Protein AF-A0A7C6DP34-F1 (afdb_monomer_lite)

Secondary structu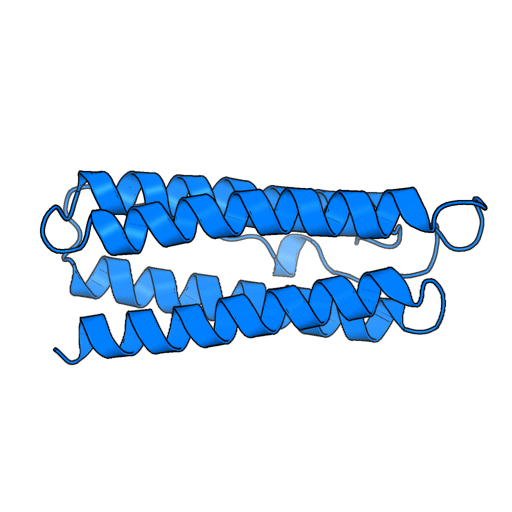re (DSSP, 8-state):
-B-SHHHHHHHHHHHHHHHHHHHHHHHHH-GGGHHHHHHHHHHHHHHHHHHHHHHHHH---TTTTSSS--B-TGGG-------TT--HHHHHHHHHHHHHHHHHHHHHHHHHHTTT-THHHHHHHHHHHHHHHHHHHHHHHH--

pLDDT: mean 88.23, std 10.45, range [51.38, 98.0]

Radius of gyration: 15.76 Å; chains: 1; bounding box: 42×21×42 Å

Structure (mmCIF, N/CA/C/O backbone):
data_AF-A0A7C6DP34-F1
#
_entry.id   AF-A0A7C6DP34-F1
#
loop_
_atom_site.group_PDB
_atom_site.id
_atom_site.type_symbol
_atom_site.label_atom_id
_atom_site.label_alt_id
_atom_site.label_comp_id
_atom_site.label_asym_id
_atom_site.label_entity_id
_atom_site.label_seq_id
_atom_site.pdbx_PDB_ins_code
_atom_site.Cartn_x
_atom_site.Cartn_y
_atom_site.Cartn_z
_atom_site.occupancy
_atom_site.B_iso_or_equiv
_atom_site.auth_seq_id
_atom_site.auth_comp_id
_atom_site.auth_asym_id
_atom_site.auth_atom_id
_atom_site.pdbx_PDB_model_num
ATOM 1 N N . MET A 1 1 ? -3.801 -0.129 -19.295 1.00 83.69 1 MET A N 1
ATOM 2 C CA . MET A 1 1 ? -2.639 -1.031 -19.142 1.00 83.69 1 MET A CA 1
ATOM 3 C C . MET A 1 1 ? -1.437 -0.188 -18.765 1.00 83.69 1 MET A C 1
ATOM 5 O O . MET A 1 1 ? -1.120 0.760 -19.473 1.00 83.69 1 MET A O 1
ATOM 9 N N . ILE A 1 2 ? -0.819 -0.506 -17.636 1.00 85.31 2 ILE A N 1
ATOM 10 C CA . ILE A 1 2 ? 0.365 0.155 -17.099 1.00 85.31 2 ILE A CA 1
ATOM 11 C C . ILE A 1 2 ? 1.587 -0.640 -17.550 1.00 85.31 2 ILE A C 1
ATOM 13 O O . ILE A 1 2 ? 1.746 -1.808 -17.186 1.00 85.31 2 ILE A O 1
ATOM 17 N N . THR A 1 3 ? 2.436 0.009 -18.343 1.00 84.94 3 THR A N 1
ATOM 18 C CA . THR A 1 3 ? 3.679 -0.578 -18.863 1.00 84.94 3 THR A CA 1
ATOM 19 C C . THR A 1 3 ? 4.932 0.103 -18.332 1.00 84.94 3 THR A C 1
ATOM 21 O O . THR A 1 3 ? 6.007 -0.501 -18.301 1.00 84.94 3 THR A O 1
ATOM 24 N N . THR A 1 4 ? 4.797 1.350 -17.874 1.00 86.81 4 THR A N 1
ATOM 25 C CA . THR A 1 4 ? 5.922 2.148 -17.403 1.00 86.81 4 THR A CA 1
ATOM 26 C C . THR A 1 4 ? 6.121 2.031 -15.896 1.00 86.81 4 THR A C 1
ATOM 28 O O . THR A 1 4 ? 5.167 1.899 -15.125 1.00 86.81 4 THR A O 1
ATOM 31 N N . ALA A 1 5 ? 7.373 2.146 -15.460 1.00 86.12 5 ALA A N 1
ATOM 32 C CA . ALA A 1 5 ? 7.727 2.188 -14.049 1.00 86.12 5 ALA A CA 1
ATOM 33 C C . ALA A 1 5 ? 7.103 3.397 -13.346 1.00 86.12 5 ALA A C 1
ATOM 35 O O . ALA A 1 5 ? 6.528 3.243 -12.275 1.00 86.12 5 ALA A O 1
ATOM 36 N N . SER A 1 6 ? 7.106 4.574 -13.978 1.00 87.06 6 SER A N 1
ATOM 37 C CA . SER A 1 6 ? 6.446 5.768 -13.436 1.00 87.06 6 SER A CA 1
ATOM 38 C C . SER A 1 6 ? 4.959 5.546 -13.147 1.00 87.06 6 SER A C 1
ATOM 40 O O . SER A 1 6 ? 4.476 5.946 -12.088 1.00 87.06 6 SER A O 1
ATOM 42 N N . ALA A 1 7 ? 4.235 4.884 -14.054 1.00 90.31 7 ALA A N 1
ATOM 43 C CA . ALA A 1 7 ? 2.816 4.604 -13.885 1.00 90.31 7 ALA A CA 1
ATOM 44 C C . ALA A 1 7 ? 2.571 3.518 -12.824 1.00 90.31 7 ALA A C 1
ATOM 46 O O . ALA A 1 7 ? 1.668 3.672 -12.005 1.00 90.31 7 ALA A O 1
ATOM 47 N N . ALA A 1 8 ? 3.406 2.475 -12.764 1.00 91.12 8 ALA A N 1
ATOM 48 C CA . ALA A 1 8 ? 3.325 1.456 -11.714 1.00 91.12 8 ALA A CA 1
ATOM 49 C C . ALA A 1 8 ? 3.575 2.046 -10.315 1.00 91.12 8 ALA A C 1
ATOM 51 O O . ALA A 1 8 ? 2.843 1.749 -9.373 1.00 91.12 8 ALA A O 1
ATOM 52 N N . ILE A 1 9 ? 4.563 2.937 -10.186 1.00 91.44 9 ILE A N 1
ATOM 53 C CA . ILE A 1 9 ? 4.848 3.672 -8.946 1.00 91.44 9 ILE A CA 1
ATOM 54 C C . ILE A 1 9 ? 3.706 4.636 -8.608 1.00 91.44 9 ILE A C 1
ATOM 56 O O . ILE A 1 9 ? 3.314 4.741 -7.447 1.00 91.44 9 ILE A O 1
ATOM 60 N N . GLY A 1 10 ? 3.129 5.301 -9.612 1.00 93.00 10 GLY A N 1
ATOM 61 C CA . GLY A 1 10 ? 1.954 6.155 -9.446 1.00 93.00 10 GLY A CA 1
ATOM 62 C C . GLY A 1 10 ? 0.746 5.396 -8.895 1.00 93.00 10 GLY A C 1
ATOM 63 O O . GLY A 1 10 ? 0.116 5.871 -7.949 1.00 93.00 10 GLY A O 1
ATOM 64 N N . LEU A 1 11 ? 0.469 4.203 -9.430 1.00 94.38 11 LEU A N 1
ATOM 65 C CA . LEU A 1 11 ? -0.581 3.317 -8.929 1.00 94.38 11 LEU A CA 1
ATOM 66 C C . LEU A 1 11 ? -0.279 2.838 -7.504 1.00 94.38 11 LEU A C 1
ATOM 68 O O . LEU A 1 11 ? -1.149 2.919 -6.643 1.00 94.38 11 LEU A O 1
ATOM 72 N N . ALA A 1 12 ? 0.958 2.417 -7.226 1.00 95.31 12 ALA A N 1
ATOM 73 C CA . ALA A 1 12 ? 1.370 2.006 -5.885 1.00 95.31 12 ALA A CA 1
ATOM 74 C C . ALA A 1 12 ? 1.147 3.122 -4.851 1.00 95.31 12 ALA A C 1
ATOM 76 O O . ALA A 1 12 ? 0.553 2.892 -3.801 1.00 95.31 12 ALA A O 1
ATOM 77 N N . ARG A 1 13 ? 1.561 4.353 -5.173 1.00 95.94 13 ARG A N 1
ATOM 78 C CA . ARG A 1 13 ? 1.323 5.525 -4.325 1.00 95.94 13 ARG A CA 1
ATOM 79 C C . ARG A 1 13 ? -0.167 5.762 -4.093 1.00 95.94 13 ARG A C 1
ATOM 81 O O . ARG A 1 13 ? -0.560 5.958 -2.949 1.00 95.94 13 ARG A O 1
ATOM 88 N N . ARG A 1 14 ? -0.985 5.721 -5.149 1.00 95.69 14 ARG A N 1
ATOM 89 C CA . ARG A 1 14 ? -2.439 5.905 -5.041 1.00 95.69 14 ARG A CA 1
ATOM 90 C C . ARG A 1 14 ? -3.059 4.879 -4.089 1.00 95.69 14 ARG A C 1
ATOM 92 O O . ARG A 1 14 ? -3.780 5.268 -3.178 1.00 95.69 14 ARG A O 1
ATOM 99 N N . LEU A 1 15 ? -2.741 3.595 -4.268 1.00 96.38 15 LEU A N 1
ATOM 100 C CA . LEU A 1 15 ? -3.246 2.517 -3.411 1.00 96.38 15 LEU A CA 1
ATOM 101 C C . LEU A 1 15 ? -2.867 2.735 -1.942 1.00 96.38 15 LEU A C 1
ATOM 103 O O . LEU A 1 15 ? -3.696 2.550 -1.054 1.00 96.38 15 LEU A O 1
ATOM 107 N N . GLU A 1 16 ? -1.636 3.166 -1.677 1.00 97.75 16 GLU A N 1
ATOM 108 C CA . GLU A 1 16 ? -1.158 3.438 -0.321 1.00 97.75 16 GLU A CA 1
ATOM 109 C C . GLU A 1 16 ? -1.808 4.680 0.303 1.00 97.75 16 GLU A C 1
ATOM 111 O O . GLU A 1 16 ? -2.174 4.660 1.477 1.00 97.75 16 GLU A O 1
ATOM 116 N N . GLU A 1 17 ? -1.983 5.759 -0.458 1.00 96.94 17 GLU A N 1
ATOM 117 C CA . GLU A 1 17 ? -2.634 6.987 0.013 1.00 96.94 17 GLU A CA 1
ATOM 118 C C . GLU A 1 17 ? -4.124 6.770 0.298 1.00 96.94 17 GLU A C 1
ATOM 120 O O . GLU A 1 17 ? -4.615 7.178 1.356 1.00 96.94 17 GLU A O 1
ATOM 125 N N . GLU A 1 18 ? -4.833 6.084 -0.600 1.00 96.19 18 GLU A N 1
ATOM 126 C CA . GLU A 1 18 ? -6.245 5.740 -0.417 1.00 96.19 18 GLU A CA 1
ATOM 127 C C . GLU A 1 18 ? -6.422 4.754 0.753 1.00 96.19 18 GLU A C 1
ATOM 129 O O . GLU A 1 18 ? -7.274 4.971 1.619 1.00 96.19 18 GLU A O 1
ATOM 134 N N . SER A 1 19 ? -5.546 3.749 0.875 1.00 96.12 19 SER A N 1
ATOM 135 C CA . SER A 1 19 ? -5.499 2.837 2.028 1.00 96.12 19 SER A CA 1
ATOM 136 C C . SER A 1 19 ? -5.225 3.582 3.342 1.00 96.12 19 SER A C 1
ATOM 138 O O . SER A 1 19 ? -5.897 3.344 4.350 1.00 96.12 19 SER A O 1
ATOM 140 N N . ALA A 1 20 ? -4.303 4.550 3.342 1.00 96.75 20 ALA A N 1
ATOM 141 C CA . ALA A 1 20 ? -4.047 5.389 4.509 1.00 96.75 20 ALA A CA 1
ATOM 142 C C . ALA A 1 20 ? -5.282 6.213 4.897 1.00 96.75 20 ALA A C 1
ATOM 144 O O . ALA A 1 20 ? -5.588 6.344 6.085 1.00 96.75 20 ALA A O 1
ATOM 145 N N . GLY A 1 21 ? -5.993 6.767 3.909 1.00 95.25 21 GLY A N 1
ATOM 146 C CA . GLY A 1 21 ? -7.251 7.487 4.105 1.00 95.25 21 GLY A CA 1
ATOM 147 C C . GLY A 1 21 ? -8.331 6.600 4.722 1.00 95.25 21 GLY A C 1
ATOM 148 O O . GLY A 1 21 ? -8.950 6.991 5.715 1.00 95.25 21 GLY A O 1
ATOM 149 N N . PHE A 1 22 ? -8.489 5.384 4.198 1.00 94.88 22 PHE A N 1
ATOM 150 C CA . PHE A 1 22 ? -9.405 4.372 4.720 1.00 94.88 22 PHE A CA 1
ATOM 151 C C . PHE A 1 22 ? -9.114 4.050 6.192 1.00 94.88 22 PHE A C 1
ATOM 153 O O . PHE A 1 22 ? -9.983 4.221 7.048 1.00 94.88 22 PHE A O 1
ATOM 160 N N . TYR A 1 23 ? -7.875 3.687 6.534 1.00 95.62 23 TYR A N 1
ATOM 161 C CA . TYR A 1 23 ? -7.516 3.365 7.920 1.00 95.62 23 TYR A CA 1
ATOM 162 C C . TYR A 1 23 ? -7.627 4.559 8.870 1.00 95.62 23 TYR A C 1
ATOM 164 O O . TYR A 1 23 ? -8.027 4.402 10.025 1.00 95.62 23 TYR A O 1
ATOM 172 N N . GLN A 1 24 ? -7.332 5.766 8.387 1.00 94.88 24 GLN A N 1
ATOM 173 C CA . GLN A 1 24 ? -7.517 6.996 9.153 1.00 94.88 24 GLN A CA 1
ATOM 174 C C . GLN A 1 24 ? -8.997 7.297 9.422 1.00 94.88 24 GLN A C 1
ATOM 176 O O . GLN A 1 24 ? -9.318 7.886 10.458 1.00 94.88 24 GLN A O 1
ATOM 181 N N . ALA A 1 25 ? -9.893 6.940 8.500 1.00 92.75 25 ALA A N 1
ATOM 182 C CA . ALA A 1 25 ? -11.330 7.039 8.711 1.00 92.75 25 ALA A CA 1
ATOM 183 C C . ALA A 1 25 ? -11.786 5.996 9.738 1.00 92.75 25 ALA A C 1
ATOM 185 O O . ALA A 1 25 ? -12.394 6.365 10.744 1.00 92.75 25 ALA A O 1
ATOM 186 N N . LEU A 1 26 ? -11.402 4.727 9.562 1.00 91.94 26 LEU A N 1
ATOM 187 C CA . LEU A 1 26 ? -11.721 3.658 10.512 1.00 91.94 26 LEU A CA 1
ATOM 188 C C . LEU A 1 26 ? -11.257 3.991 11.933 1.00 91.94 26 LEU A C 1
ATOM 190 O O . LEU A 1 26 ? -12.011 3.801 12.883 1.00 91.94 26 LEU A O 1
ATOM 194 N N . SER A 1 27 ? -10.057 4.560 12.096 1.00 93.38 27 SER A N 1
ATOM 195 C CA . SER A 1 27 ? -9.535 4.919 13.419 1.00 93.38 27 SER A CA 1
ATOM 196 C C . SER A 1 27 ? -10.396 5.953 14.153 1.00 93.38 27 SER A C 1
ATOM 198 O O . SER A 1 27 ? -10.338 6.034 15.375 1.00 93.38 27 SER A O 1
ATOM 200 N N . LYS A 1 28 ? -11.152 6.784 13.425 1.00 91.62 28 LYS A N 1
ATOM 201 C CA . LYS A 1 28 ? -12.079 7.768 14.008 1.00 91.62 28 LYS A CA 1
ATOM 202 C C . LYS A 1 28 ? -13.424 7.141 14.369 1.00 91.62 28 LYS A C 1
ATOM 204 O O . LYS A 1 28 ? -14.065 7.603 15.305 1.00 91.62 28 LYS A O 1
ATOM 209 N N . HIS A 1 29 ? -13.847 6.125 13.619 1.00 89.25 29 HIS A N 1
ATOM 210 C CA . HIS A 1 29 ? -15.129 5.450 13.810 1.00 89.25 29 HIS A CA 1
ATOM 211 C C . HIS A 1 29 ? -15.087 4.332 14.853 1.00 89.25 29 HIS A C 1
ATOM 213 O O . HIS A 1 29 ? -16.115 4.068 15.469 1.00 89.25 29 HIS A O 1
ATOM 219 N N . TYR A 1 30 ? -13.917 3.728 15.084 1.00 87.31 30 TYR A N 1
ATOM 220 C CA . TYR A 1 30 ? -13.733 2.607 16.011 1.00 87.31 30 TYR A CA 1
ATOM 221 C C . TYR A 1 30 ? -12.662 2.938 17.067 1.00 87.31 30 TYR A C 1
ATOM 223 O O . TYR A 1 30 ? -11.500 2.531 16.929 1.00 87.31 30 TYR A O 1
ATOM 231 N N . PRO A 1 31 ? -13.015 3.722 18.110 1.00 86.62 31 PRO A N 1
ATOM 232 C CA . PRO A 1 31 ? -12.081 4.184 19.136 1.00 86.62 31 PRO A CA 1
ATOM 233 C C . PRO A 1 31 ? -11.330 3.057 19.850 1.00 86.62 31 PRO A C 1
ATOM 235 O O . PRO A 1 31 ? -10.160 3.239 20.189 1.00 86.62 31 PRO A O 1
ATOM 238 N N . GLU A 1 32 ? -11.952 1.884 20.025 1.00 88.62 32 GLU A N 1
ATOM 239 C CA . GLU A 1 32 ? -11.326 0.715 20.659 1.00 88.62 32 GLU A CA 1
ATOM 240 C C . GLU A 1 32 ? -10.078 0.205 19.917 1.00 88.62 32 GLU A C 1
ATOM 242 O O . GLU A 1 32 ? -9.198 -0.418 20.515 1.00 88.62 32 GLU A O 1
ATOM 247 N N . HIS A 1 33 ? -9.963 0.499 18.620 1.00 89.69 33 HIS A N 1
ATOM 248 C CA . HIS A 1 33 ? -8.848 0.080 17.769 1.00 89.69 33 HIS A CA 1
ATOM 249 C C . HIS A 1 33 ? -8.110 1.262 17.130 1.00 89.69 33 HIS A C 1
ATOM 251 O O . HIS A 1 33 ? -7.228 1.063 16.289 1.00 89.69 33 HIS A O 1
ATOM 257 N N . ALA A 1 34 ? -8.425 2.494 17.543 1.00 91.69 34 ALA A N 1
ATOM 258 C CA . ALA A 1 34 ? -7.942 3.719 16.915 1.00 91.69 34 ALA A CA 1
ATOM 259 C C . ALA A 1 34 ? -6.416 3.783 16.800 1.00 91.69 34 ALA A C 1
ATOM 261 O O . ALA A 1 34 ? -5.901 4.146 15.745 1.00 91.69 34 ALA A O 1
ATOM 262 N N . ALA A 1 35 ? -5.686 3.398 17.850 1.00 94.56 35 ALA A N 1
ATOM 263 C CA . ALA A 1 35 ? -4.224 3.423 17.843 1.00 94.56 35 ALA A CA 1
ATOM 264 C C . ALA A 1 35 ? -3.637 2.476 16.781 1.00 94.56 35 ALA A C 1
ATOM 266 O O . ALA A 1 35 ? -2.755 2.868 16.017 1.00 94.56 35 ALA A O 1
ATOM 267 N N . THR A 1 36 ? -4.164 1.253 16.691 1.00 94.38 36 THR A N 1
ATOM 268 C CA . THR A 1 36 ? -3.738 0.249 15.705 1.00 94.38 36 THR A CA 1
ATOM 269 C C . THR A 1 36 ? -4.062 0.693 14.281 1.00 94.38 36 THR A C 1
ATOM 271 O O . THR A 1 36 ? -3.198 0.655 13.408 1.00 94.38 36 THR A O 1
ATOM 274 N N . LEU A 1 37 ? -5.287 1.170 14.055 1.00 94.19 37 LEU A N 1
ATOM 275 C CA . LEU A 1 37 ? -5.747 1.630 12.742 1.00 94.19 37 LEU A CA 1
ATOM 276 C C . LEU A 1 37 ? -4.977 2.880 12.279 1.00 94.19 37 LEU A C 1
ATOM 278 O O . LEU A 1 37 ? -4.541 2.959 11.133 1.00 94.19 37 LEU A O 1
ATOM 282 N N . ALA A 1 38 ? -4.715 3.830 13.179 1.00 95.50 38 ALA A N 1
ATOM 283 C CA . ALA A 1 38 ? -3.898 5.003 12.871 1.00 95.50 38 ALA A CA 1
ATOM 284 C C . ALA A 1 38 ? -2.434 4.633 12.570 1.00 95.50 38 ALA A C 1
ATOM 286 O O . ALA A 1 38 ? -1.801 5.259 11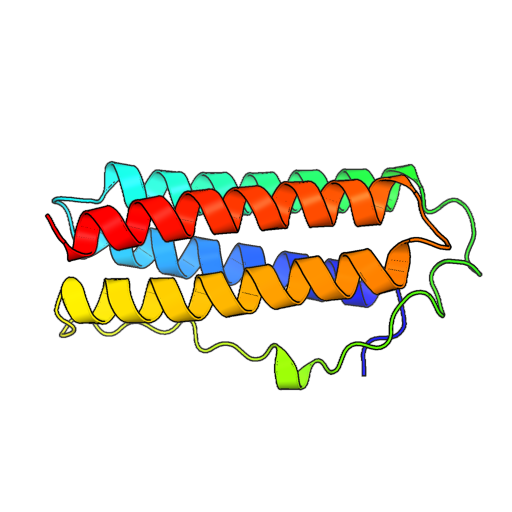.715 1.00 95.50 38 ALA A O 1
ATOM 287 N N . ALA A 1 39 ? -1.895 3.605 13.236 1.00 96.75 39 ALA A N 1
ATOM 288 C CA . ALA A 1 39 ? -0.567 3.086 12.928 1.00 96.75 39 ALA A CA 1
ATOM 289 C C . ALA A 1 39 ? -0.505 2.502 11.508 1.00 96.75 39 ALA A C 1
ATOM 291 O O . ALA A 1 39 ? 0.458 2.781 10.796 1.00 96.75 39 ALA A O 1
ATOM 292 N N . PHE A 1 40 ? -1.547 1.792 11.055 1.00 97.00 40 PHE A N 1
ATOM 293 C CA . PHE A 1 40 ? -1.618 1.299 9.674 1.00 97.00 40 PHE A CA 1
ATOM 294 C C . PHE A 1 40 ? -1.542 2.444 8.668 1.00 97.00 40 PHE A C 1
ATOM 296 O O . PHE A 1 40 ? -0.653 2.431 7.819 1.00 97.00 40 PHE A O 1
ATOM 303 N N . ALA A 1 41 ? -2.355 3.491 8.851 1.00 96.38 41 ALA A N 1
ATOM 304 C CA . ALA A 1 41 ? -2.315 4.677 7.996 1.00 96.38 41 ALA A CA 1
ATOM 305 C C . ALA A 1 41 ? -0.931 5.354 7.969 1.00 96.38 41 ALA A C 1
ATOM 307 O O . ALA A 1 41 ? -0.486 5.848 6.933 1.00 96.38 41 ALA A O 1
ATOM 308 N N . SER A 1 42 ? -0.230 5.384 9.106 1.00 96.81 42 SER A N 1
ATOM 309 C CA . SER A 1 42 ? 1.146 5.887 9.183 1.00 96.81 42 SER A CA 1
ATOM 310 C C . SER A 1 42 ? 2.120 5.017 8.385 1.00 96.81 42 SER A C 1
ATOM 312 O O . SER A 1 42 ? 2.967 5.540 7.660 1.00 96.81 42 SER A O 1
ATOM 314 N N . ASP A 1 43 ? 1.985 3.695 8.472 1.00 96.88 43 ASP A N 1
ATOM 315 C CA . ASP A 1 43 ? 2.842 2.753 7.756 1.00 96.88 43 ASP A CA 1
ATOM 316 C C . ASP A 1 43 ? 2.623 2.800 6.239 1.00 96.88 43 ASP A C 1
ATOM 318 O O . ASP A 1 43 ? 3.610 2.797 5.505 1.00 96.88 43 ASP A O 1
ATOM 322 N N . ASN A 1 44 ? 1.382 2.964 5.761 1.00 97.69 44 ASN A N 1
ATOM 323 C CA . ASN A 1 44 ? 1.105 3.201 4.337 1.00 97.69 44 ASN A CA 1
ATOM 324 C C . ASN A 1 44 ? 1.887 4.425 3.807 1.00 97.69 44 ASN A C 1
ATOM 326 O O . ASN A 1 44 ? 2.575 4.358 2.790 1.00 97.69 44 ASN A O 1
ATOM 330 N N . ARG A 1 45 ? 1.892 5.546 4.546 1.00 96.12 45 ARG A N 1
ATOM 331 C CA . ARG A 1 45 ? 2.657 6.750 4.151 1.00 96.12 45 ARG A CA 1
ATOM 332 C C . ARG A 1 45 ? 4.167 6.498 4.108 1.00 96.12 45 ARG A C 1
ATOM 334 O O . ARG A 1 45 ? 4.866 7.072 3.274 1.00 96.12 45 ARG A O 1
ATOM 341 N N . LYS A 1 46 ? 4.693 5.641 4.991 1.00 97.25 46 LYS A N 1
ATOM 342 C CA . LYS A 1 46 ? 6.108 5.230 4.945 1.00 97.25 46 LYS A CA 1
ATOM 343 C C . LYS A 1 46 ? 6.398 4.354 3.728 1.00 97.25 46 LYS A C 1
ATOM 345 O O . LYS A 1 46 ? 7.485 4.470 3.166 1.00 97.25 46 LYS A O 1
ATOM 350 N N . ASN A 1 47 ? 5.456 3.504 3.320 1.00 97.06 47 ASN A N 1
ATOM 351 C CA . ASN A 1 47 ? 5.591 2.688 2.116 1.00 97.06 47 ASN A CA 1
ATOM 352 C C . ASN A 1 47 ? 5.678 3.567 0.860 1.00 97.06 47 ASN A C 1
ATOM 354 O O . ASN A 1 47 ? 6.575 3.343 0.049 1.00 97.06 47 ASN A O 1
ATOM 358 N N . VAL A 1 48 ? 4.864 4.630 0.758 1.00 96.00 48 VAL A N 1
ATOM 359 C CA . VAL A 1 48 ? 4.986 5.639 -0.319 1.00 96.00 48 VAL A CA 1
ATOM 360 C C . VAL A 1 48 ? 6.399 6.222 -0.365 1.00 96.00 48 VAL A C 1
ATOM 362 O O . VAL A 1 48 ? 7.071 6.181 -1.390 1.00 96.00 48 VAL A O 1
ATOM 365 N N . GLN A 1 49 ? 6.918 6.696 0.768 1.00 94.94 49 GLN A N 1
ATOM 366 C CA . GLN A 1 49 ? 8.273 7.256 0.792 1.00 94.94 49 GLN A CA 1
ATOM 367 C C . GLN A 1 49 ? 9.338 6.228 0.392 1.00 94.94 49 GLN A C 1
ATOM 369 O O . GLN A 1 49 ? 10.318 6.566 -0.270 1.00 94.94 49 GLN A O 1
ATOM 374 N N . GLN A 1 50 ? 9.180 4.973 0.814 1.00 93.88 50 GLN A N 1
ATOM 375 C CA . GLN A 1 50 ? 10.109 3.899 0.479 1.00 93.88 50 GLN A CA 1
ATOM 376 C C . GLN A 1 50 ? 10.084 3.581 -1.020 1.00 93.88 50 GLN A C 1
ATOM 378 O O . GLN A 1 50 ? 11.146 3.382 -1.610 1.00 93.88 50 GLN A O 1
ATOM 383 N N . ILE A 1 51 ? 8.899 3.557 -1.632 1.00 91.56 51 ILE A N 1
ATOM 384 C CA . ILE A 1 51 ? 8.738 3.211 -3.041 1.00 91.56 51 ILE A CA 1
ATOM 385 C C . ILE A 1 51 ? 9.292 4.294 -3.959 1.00 91.56 51 ILE A C 1
ATOM 387 O O . ILE A 1 51 ? 10.016 3.995 -4.906 1.00 91.56 51 ILE A O 1
ATOM 391 N N . GLU A 1 52 ? 9.028 5.556 -3.623 1.00 91.44 52 GLU A N 1
ATOM 392 C CA . GLU A 1 52 ? 9.543 6.702 -4.363 1.00 91.44 52 GLU A CA 1
ATOM 393 C C . GLU A 1 52 ? 11.068 6.758 -4.278 1.00 91.44 52 GLU A C 1
ATOM 395 O O . GLU A 1 52 ? 11.731 6.935 -5.296 1.00 91.44 52 GLU A O 1
ATOM 400 N N . ARG A 1 53 ? 11.651 6.527 -3.093 1.00 90.56 53 ARG A N 1
ATOM 401 C CA . ARG A 1 53 ? 13.115 6.460 -2.941 1.00 90.56 53 ARG A CA 1
ATOM 402 C C . ARG A 1 53 ? 13.730 5.329 -3.755 1.00 90.56 53 ARG A C 1
ATOM 404 O O . ARG A 1 53 ? 14.760 5.547 -4.383 1.00 90.56 53 ARG A O 1
ATOM 411 N N . ALA A 1 54 ? 13.116 4.144 -3.745 1.00 88.94 54 ALA A N 1
ATOM 412 C CA . ALA A 1 54 ? 13.603 3.010 -4.525 1.00 88.94 54 ALA A CA 1
ATOM 413 C C . ALA A 1 54 ? 13.564 3.313 -6.028 1.00 88.94 54 ALA A C 1
ATOM 415 O O . ALA A 1 54 ? 14.509 2.998 -6.737 1.00 88.94 54 ALA A O 1
ATOM 416 N N . TYR A 1 55 ? 12.505 3.973 -6.494 1.00 87.19 55 TYR A N 1
ATOM 417 C CA . TYR A 1 55 ? 12.339 4.363 -7.889 1.00 87.19 55 TYR A CA 1
ATOM 418 C C . TYR A 1 55 ? 13.312 5.467 -8.325 1.00 87.19 55 TYR A C 1
ATOM 420 O O . TYR A 1 55 ? 14.074 5.282 -9.273 1.00 87.19 55 TYR A O 1
ATOM 428 N N . TYR A 1 56 ? 13.342 6.598 -7.616 1.00 85.75 56 TYR A N 1
ATOM 429 C CA . TYR A 1 56 ? 14.222 7.718 -7.962 1.00 85.75 56 TYR A CA 1
ATOM 430 C C . TYR A 1 56 ? 15.707 7.391 -7.769 1.00 85.75 56 TYR A C 1
ATOM 432 O O . TYR A 1 56 ? 16.549 8.004 -8.416 1.00 85.75 56 TYR A O 1
ATOM 440 N N . GLY A 1 57 ? 16.032 6.423 -6.908 1.00 81.81 57 GLY A N 1
ATOM 441 C CA . GLY A 1 57 ? 17.402 5.958 -6.701 1.00 81.81 57 GLY A CA 1
ATOM 442 C C . GLY A 1 57 ? 17.978 5.150 -7.866 1.00 81.81 57 GLY A C 1
ATOM 443 O O . GLY A 1 57 ? 19.198 5.072 -7.977 1.00 81.81 57 GLY A O 1
ATOM 444 N N . VAL A 1 58 ? 17.132 4.570 -8.727 1.00 76.56 58 VAL A N 1
ATOM 445 C CA . VAL A 1 58 ? 17.574 3.680 -9.820 1.00 76.56 58 VAL A CA 1
ATOM 446 C C . VAL A 1 58 ? 17.185 4.155 -11.214 1.00 76.56 58 VAL A C 1
ATOM 448 O O . VAL A 1 58 ? 17.667 3.594 -12.191 1.00 76.56 58 VAL A O 1
ATOM 451 N N . ILE A 1 59 ? 16.335 5.177 -11.344 1.00 70.19 59 ILE A N 1
ATOM 452 C CA . ILE A 1 59 ? 15.918 5.678 -12.656 1.00 70.19 59 ILE A CA 1
ATOM 453 C C . ILE A 1 59 ? 16.984 6.591 -13.277 1.00 70.19 59 ILE A C 1
ATOM 455 O O . ILE A 1 59 ? 16.850 7.811 -13.335 1.00 70.19 59 ILE A O 1
ATOM 459 N N . SER A 1 60 ? 18.086 5.989 -13.719 1.00 61.31 60 SER A N 1
ATOM 460 C CA . SER A 1 60 ? 19.169 6.698 -14.408 1.00 61.31 60 SER A CA 1
ATOM 461 C C . SER A 1 60 ? 19.056 6.672 -15.937 1.00 61.31 60 SER A C 1
ATOM 463 O O . SER A 1 60 ? 19.722 7.483 -16.575 1.00 61.31 60 SER A O 1
ATOM 465 N N . ASP A 1 61 ? 18.218 5.810 -16.537 1.00 58.00 61 ASP A N 1
ATOM 466 C CA . ASP A 1 61 ? 18.023 5.751 -17.998 1.00 58.00 61 ASP A CA 1
ATOM 467 C C . ASP A 1 61 ? 16.552 5.511 -18.422 1.00 58.00 61 ASP A C 1
ATOM 469 O O . ASP A 1 61 ? 15.776 4.835 -17.742 1.00 58.00 61 ASP A O 1
ATOM 473 N N . ALA A 1 62 ? 16.151 6.091 -19.560 1.00 54.16 62 ALA A N 1
ATOM 474 C CA . ALA A 1 62 ? 14.763 6.194 -20.036 1.00 54.16 62 ALA A CA 1
ATOM 475 C C . ALA A 1 62 ? 14.194 4.887 -20.632 1.00 54.16 62 ALA A C 1
ATOM 477 O O . ALA A 1 62 ? 12.975 4.743 -20.768 1.00 54.16 62 ALA A O 1
ATOM 478 N N . LEU A 1 63 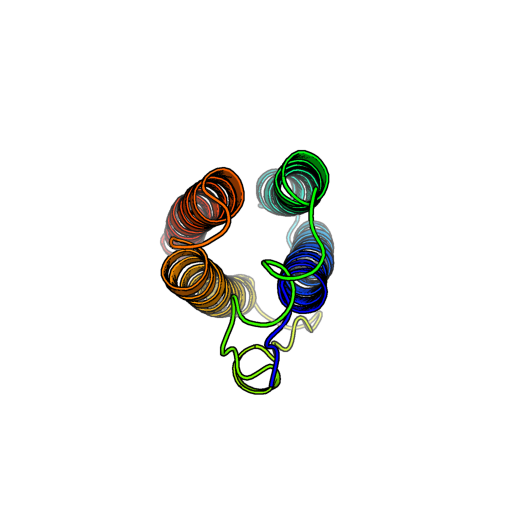? 15.058 3.929 -20.985 1.00 51.38 63 LEU A N 1
ATOM 479 C CA . LEU A 1 63 ? 14.669 2.676 -21.647 1.00 51.38 63 LEU A CA 1
ATOM 480 C 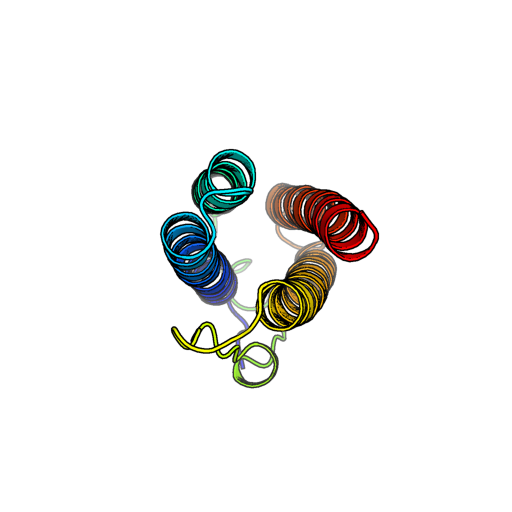C . LEU A 1 63 ? 14.119 1.623 -20.670 1.00 51.38 63 LEU A C 1
ATOM 482 O O . LEU A 1 63 ? 13.127 0.963 -20.982 1.00 51.38 63 LEU A O 1
ATOM 486 N N . GLU A 1 64 ? 14.685 1.509 -19.465 1.00 55.16 64 GLU A N 1
ATOM 487 C CA . GLU A 1 64 ? 14.238 0.550 -18.435 1.00 55.16 64 GLU A CA 1
ATOM 488 C C . GLU A 1 64 ? 12.877 0.929 -17.832 1.00 55.16 64 GLU A C 1
ATOM 490 O O . GLU A 1 64 ? 12.133 0.077 -17.346 1.00 55.16 64 GLU A O 1
ATOM 495 N N . GLY A 1 65 ? 12.511 2.211 -17.907 1.00 60.28 65 GLY A N 1
ATOM 496 C CA . GLY A 1 65 ? 11.249 2.726 -17.390 1.00 60.28 65 GLY A CA 1
ATOM 497 C C . GLY A 1 65 ? 10.026 2.422 -18.256 1.00 60.28 65 GLY A C 1
ATOM 498 O O . GLY A 1 65 ? 8.919 2.578 -17.752 1.00 60.28 65 GLY A O 1
ATOM 499 N N . CYS A 1 66 ? 10.175 2.007 -19.521 1.00 65.94 66 CYS A N 1
ATOM 500 C CA . CYS A 1 66 ? 9.062 1.982 -20.485 1.00 65.94 66 CYS A CA 1
ATOM 501 C C . CYS A 1 66 ? 8.391 0.609 -20.693 1.00 65.94 66 CYS A C 1
ATOM 503 O O . CYS A 1 66 ? 7.263 0.568 -21.186 1.00 65.94 66 CYS A O 1
ATOM 505 N N . PHE A 1 67 ? 9.050 -0.494 -20.311 1.00 67.81 67 PHE A N 1
ATOM 506 C CA . PHE A 1 67 ? 8.582 -1.868 -20.584 1.00 67.81 67 PHE A CA 1
ATOM 507 C C . PHE A 1 67 ? 8.694 -2.819 -19.382 1.00 67.81 67 PHE A C 1
ATOM 509 O O . PHE A 1 67 ? 8.668 -4.037 -19.543 1.00 67.81 67 PHE A O 1
ATOM 516 N N . ALA A 1 68 ? 8.835 -2.278 -18.171 1.00 74.06 68 ALA A N 1
ATOM 517 C CA . ALA A 1 68 ? 9.046 -3.078 -16.965 1.00 74.06 68 ALA A CA 1
ATOM 518 C C . ALA A 1 68 ? 7.777 -3.719 -16.396 1.00 74.06 68 ALA A C 1
ATOM 520 O O . ALA A 1 68 ? 7.862 -4.555 -15.497 1.00 74.06 68 ALA A O 1
ATOM 521 N N . PHE A 1 69 ? 6.610 -3.315 -16.898 1.00 81.81 69 PHE A N 1
ATOM 522 C CA . PHE A 1 69 ? 5.325 -3.714 -16.349 1.00 81.81 69 PHE A CA 1
ATOM 523 C C . PHE A 1 69 ? 4.346 -4.147 -17.440 1.00 81.81 69 PHE A C 1
ATOM 525 O O . PHE A 1 69 ? 4.431 -3.764 -18.605 1.00 81.81 69 PHE A O 1
ATOM 532 N N . ASN A 1 70 ? 3.398 -4.967 -17.021 1.00 87.12 70 ASN A N 1
ATOM 533 C CA . ASN A 1 70 ? 2.196 -5.366 -17.722 1.00 87.12 70 ASN A CA 1
ATOM 534 C C . ASN A 1 70 ? 1.099 -5.529 -16.661 1.00 87.12 70 ASN A C 1
ATOM 536 O O . ASN A 1 70 ? 0.763 -6.642 -16.243 1.00 87.12 70 ASN A O 1
ATOM 540 N N . LEU A 1 71 ? 0.625 -4.397 -16.145 1.00 87.75 71 LEU A N 1
ATOM 541 C CA . LEU A 1 71 ? -0.414 -4.348 -15.122 1.00 87.75 71 LEU A CA 1
ATOM 542 C C . LEU A 1 71 ? -1.714 -3.838 -15.744 1.00 87.75 71 LEU A C 1
ATOM 544 O O . LEU A 1 71 ? -1.730 -2.839 -16.470 1.00 87.75 71 LEU A O 1
ATOM 548 N N . ASP A 1 72 ? -2.819 -4.507 -15.446 1.00 88.62 72 ASP A N 1
ATOM 549 C CA . ASP A 1 72 ? -4.141 -3.982 -15.759 1.00 88.62 72 ASP A CA 1
ATOM 550 C C . ASP A 1 72 ? -4.596 -3.058 -14.627 1.00 88.62 72 ASP A C 1
ATOM 552 O O . ASP A 1 72 ? -4.803 -3.506 -13.507 1.00 88.62 72 ASP A O 1
ATOM 556 N N . GLU A 1 73 ? -4.719 -1.762 -14.901 1.00 84.25 73 GLU A N 1
ATOM 557 C CA . GLU A 1 73 ? -5.124 -0.771 -13.899 1.00 84.25 73 GLU A CA 1
ATOM 558 C C . GLU A 1 73 ? -6.530 -1.055 -13.356 1.00 84.25 73 GLU A C 1
ATOM 560 O O . GLU A 1 73 ? -6.749 -0.934 -12.153 1.00 84.25 73 GLU A O 1
ATOM 565 N N . ALA A 1 74 ? -7.441 -1.538 -14.209 1.00 84.50 74 ALA A N 1
ATOM 566 C CA . ALA A 1 74 ? -8.802 -1.892 -13.812 1.00 84.50 74 ALA A CA 1
ATOM 567 C C . ALA A 1 74 ? -8.822 -3.048 -12.797 1.00 84.50 74 ALA A C 1
ATOM 569 O O . ALA A 1 74 ? -9.664 -3.085 -11.898 1.00 84.50 74 ALA A O 1
ATOM 570 N N . ALA A 1 75 ? -7.848 -3.963 -12.873 1.00 86.56 75 ALA A N 1
ATOM 571 C CA . ALA A 1 75 ? -7.708 -5.039 -11.896 1.00 86.56 75 ALA A CA 1
ATOM 572 C C . ALA A 1 75 ? -7.404 -4.506 -10.487 1.00 86.56 75 ALA A C 1
ATOM 574 O O . ALA A 1 75 ? -7.722 -5.179 -9.508 1.00 86.56 75 ALA A O 1
ATOM 575 N N . TRP A 1 76 ? -6.864 -3.289 -10.369 1.00 89.56 76 TRP A N 1
ATOM 576 C CA . TRP A 1 76 ? -6.468 -2.648 -9.113 1.00 89.56 76 TRP A CA 1
ATOM 577 C C . TRP A 1 76 ? -7.392 -1.508 -8.692 1.00 89.56 76 TRP A C 1
ATOM 579 O O . TRP A 1 76 ? -7.071 -0.783 -7.756 1.00 89.56 76 TRP A O 1
ATOM 589 N N . GLU A 1 77 ? -8.559 -1.368 -9.321 1.00 86.19 77 GLU A N 1
ATOM 590 C CA . GLU A 1 77 ? -9.592 -0.484 -8.798 1.00 86.19 77 GLU A CA 1
ATOM 591 C C . GLU A 1 77 ? -10.146 -1.065 -7.500 1.00 86.19 77 GLU A C 1
ATOM 593 O O . GLU A 1 77 ? -10.634 -2.200 -7.431 1.00 86.19 77 GLU A O 1
ATOM 598 N N . ILE A 1 78 ? -10.001 -0.292 -6.434 1.00 86.06 78 ILE A N 1
ATOM 599 C CA . ILE A 1 78 ? -10.408 -0.670 -5.096 1.00 86.06 78 ILE A CA 1
ATOM 600 C C . ILE A 1 78 ? -11.329 0.420 -4.569 1.00 86.06 78 ILE A C 1
ATOM 602 O O . ILE A 1 78 ? -10.982 1.596 -4.572 1.00 86.06 78 ILE A O 1
ATOM 606 N N . ASP A 1 79 ? -12.507 0.022 -4.100 1.00 85.50 79 ASP A N 1
ATOM 607 C CA . ASP A 1 79 ? -13.376 0.929 -3.363 1.00 85.50 79 ASP A CA 1
ATOM 608 C C . ASP A 1 79 ? -12.910 1.022 -1.903 1.00 85.50 79 ASP A C 1
ATOM 610 O O . ASP A 1 79 ? -13.092 0.082 -1.120 1.00 85.50 79 ASP A O 1
ATOM 614 N N . PHE A 1 80 ? -12.296 2.155 -1.566 1.00 85.88 80 PHE A N 1
ATOM 615 C CA . PHE A 1 80 ? -11.862 2.518 -0.215 1.00 85.88 80 PHE A CA 1
ATOM 616 C C . PHE A 1 80 ? -12.950 3.251 0.584 1.00 85.88 80 PHE A C 1
ATOM 618 O O . PHE A 1 80 ? -12.664 3.834 1.633 1.00 85.88 80 PHE A O 1
ATOM 625 N N . SER A 1 81 ? -14.195 3.263 0.102 1.00 81.69 81 SER A N 1
ATOM 626 C CA . SER A 1 81 ? -15.308 3.817 0.856 1.00 81.69 81 SER A CA 1
ATOM 627 C C . SER A 1 81 ? -15.607 2.982 2.105 1.00 81.69 81 SER A C 1
ATOM 629 O O . SER A 1 81 ? -15.432 1.764 2.164 1.00 81.69 81 SER A O 1
ATOM 631 N N . HIS A 1 82 ? -16.048 3.680 3.144 1.00 75.81 82 HIS A N 1
ATOM 632 C CA . HIS A 1 82 ? -16.517 3.106 4.399 1.00 75.81 82 HIS A CA 1
ATOM 633 C C . HIS A 1 82 ? -17.791 3.855 4.792 1.00 75.81 82 HIS A C 1
ATOM 635 O O . HIS A 1 82 ? -17.886 5.070 4.590 1.00 75.81 82 HIS A O 1
ATOM 641 N N . SER A 1 83 ? -18.775 3.141 5.337 1.00 73.75 83 SER A N 1
ATOM 642 C CA . SER A 1 83 ? -20.042 3.741 5.765 1.00 73.75 83 SER A CA 1
ATOM 643 C C . SER A 1 83 ? -20.140 3.782 7.287 1.00 73.75 83 SER A C 1
ATOM 645 O O . SER A 1 83 ? -19.875 2.801 7.976 1.00 73.75 83 SER A O 1
ATOM 647 N N . SER A 1 84 ? -20.594 4.912 7.830 1.00 66.81 84 SER A N 1
ATOM 648 C CA . SER A 1 84 ? -20.710 5.153 9.277 1.00 66.81 84 SER A CA 1
ATOM 649 C C . SER A 1 84 ? -21.681 4.219 10.020 1.00 66.81 84 SER A C 1
ATOM 651 O O . SER A 1 84 ? -21.750 4.291 11.243 1.00 66.81 84 SER A O 1
ATOM 653 N N . GLY A 1 85 ? -22.415 3.354 9.309 1.00 69.31 85 GLY A N 1
ATOM 654 C CA . GLY A 1 85 ? -23.317 2.346 9.874 1.00 69.31 85 GLY A CA 1
ATOM 655 C C . GLY A 1 85 ? -22.792 0.906 9.835 1.00 69.31 85 GLY A C 1
ATOM 656 O O . GLY A 1 85 ? -23.492 0.011 10.304 1.00 69.31 85 GLY A O 1
ATOM 657 N N . GLN A 1 86 ? -21.603 0.655 9.276 1.00 79.56 86 GLN A N 1
ATOM 658 C CA . GLN A 1 86 ? -21.015 -0.688 9.246 1.00 79.56 86 GLN A CA 1
ATOM 659 C C . GLN A 1 86 ? -20.537 -1.120 10.634 1.00 79.56 86 GLN A C 1
ATOM 661 O O . GLN A 1 86 ? -19.965 -0.334 11.397 1.00 79.56 86 GLN A O 1
ATOM 666 N N . SER A 1 87 ? -20.739 -2.397 10.958 1.00 85.56 87 SER A N 1
ATOM 667 C CA . SER A 1 87 ? -20.156 -2.971 12.170 1.00 85.56 87 SER A CA 1
ATOM 668 C C . SER A 1 87 ? -18.631 -3.044 12.051 1.00 85.56 87 SER A C 1
ATOM 670 O O . SER A 1 87 ? -18.091 -3.142 10.947 1.00 85.56 87 SER A O 1
ATOM 672 N N . VAL A 1 88 ? -17.930 -3.059 13.189 1.00 85.44 88 VAL A N 1
ATOM 673 C CA . VAL A 1 88 ? -16.468 -3.260 13.240 1.00 85.44 88 VAL A CA 1
ATOM 674 C C . VAL A 1 88 ? -16.070 -4.499 12.433 1.00 85.44 88 VAL A C 1
ATOM 676 O O . VAL A 1 88 ? -15.154 -4.443 11.623 1.00 85.44 88 VAL A O 1
ATOM 679 N N . ALA A 1 89 ? -16.806 -5.603 12.586 1.00 87.00 89 ALA A N 1
ATOM 680 C CA . ALA A 1 89 ? -16.540 -6.846 11.868 1.00 87.00 89 ALA A CA 1
ATOM 681 C C . ALA A 1 89 ? -16.662 -6.690 10.342 1.00 87.00 89 ALA A C 1
ATOM 683 O O . ALA A 1 89 ? -15.822 -7.204 9.609 1.00 87.00 89 ALA A O 1
ATOM 684 N N . GLN A 1 90 ? -17.666 -5.952 9.853 1.00 88.38 90 GLN A N 1
ATOM 685 C CA . GLN A 1 90 ? -17.817 -5.668 8.421 1.00 88.38 90 GLN A CA 1
ATOM 686 C C . GLN A 1 90 ? -16.681 -4.782 7.901 1.00 88.38 90 GLN A C 1
ATOM 688 O O . GLN A 1 90 ? -16.125 -5.055 6.839 1.00 88.38 90 GLN A O 1
ATOM 693 N N . ALA A 1 91 ? -16.307 -3.752 8.661 1.00 89.19 91 ALA A N 1
ATOM 694 C CA . ALA A 1 91 ? -15.211 -2.863 8.300 1.00 89.19 91 ALA A CA 1
ATOM 695 C C . ALA A 1 91 ? -13.855 -3.589 8.277 1.00 89.19 91 ALA A C 1
ATOM 697 O O . ALA A 1 91 ? -13.057 -3.382 7.363 1.00 89.19 91 ALA A O 1
ATOM 698 N N . LEU A 1 92 ? -13.604 -4.481 9.241 1.00 90.56 92 LEU A N 1
ATOM 699 C CA . LEU A 1 92 ? -12.391 -5.300 9.284 1.00 90.56 92 LEU A CA 1
ATOM 700 C C . LEU A 1 92 ? -12.378 -6.369 8.186 1.00 90.56 92 LEU A C 1
ATOM 702 O O . LEU A 1 92 ? -11.333 -6.577 7.576 1.00 90.56 92 LEU A O 1
ATOM 706 N N . ALA A 1 93 ? -13.515 -7.000 7.877 1.00 91.12 93 ALA A N 1
ATOM 707 C CA . ALA A 1 93 ? -13.618 -7.919 6.743 1.00 91.12 93 ALA A CA 1
ATOM 708 C C . ALA A 1 93 ? -13.282 -7.204 5.428 1.00 91.12 93 ALA A C 1
ATOM 710 O O . ALA A 1 93 ? -12.474 -7.698 4.642 1.00 91.12 93 ALA A O 1
ATOM 711 N N . ARG A 1 94 ? -13.809 -5.987 5.239 1.00 91.31 94 ARG A N 1
ATOM 712 C CA . ARG A 1 94 ? -13.446 -5.153 4.094 1.00 91.31 94 ARG A CA 1
ATOM 713 C C . ARG A 1 94 ? -11.955 -4.838 4.089 1.00 91.31 94 ARG A C 1
ATOM 715 O O . ARG A 1 94 ? -11.312 -5.015 3.063 1.00 91.31 94 ARG A O 1
ATOM 722 N N . ALA A 1 95 ? -11.386 -4.438 5.226 1.00 92.94 95 ALA A N 1
ATOM 723 C CA . ALA A 1 95 ? -9.953 -4.187 5.341 1.00 92.94 95 ALA A CA 1
ATOM 724 C C . ALA A 1 95 ? -9.117 -5.401 4.896 1.00 92.94 95 ALA A C 1
ATOM 726 O O . ALA A 1 95 ? -8.154 -5.231 4.158 1.00 92.94 95 ALA A O 1
ATOM 727 N N . MET A 1 96 ? -9.515 -6.626 5.257 1.00 94.44 96 MET A N 1
ATOM 728 C CA . MET A 1 96 ? -8.829 -7.844 4.807 1.00 94.44 96 MET A CA 1
ATOM 729 C C . MET A 1 96 ? -8.853 -8.010 3.282 1.00 94.44 96 MET A C 1
ATOM 731 O O . MET A 1 96 ? -7.824 -8.347 2.700 1.00 94.44 96 MET A O 1
ATOM 735 N N . GLU A 1 97 ? -9.989 -7.756 2.628 1.00 93.69 97 GLU A N 1
ATOM 736 C CA . GLU A 1 97 ? -10.095 -7.805 1.161 1.00 93.69 97 GLU A CA 1
ATOM 737 C C . GLU A 1 97 ? -9.170 -6.782 0.488 1.00 93.69 97 GLU A C 1
ATOM 739 O O . GLU A 1 97 ? -8.500 -7.104 -0.496 1.00 93.69 97 GLU A O 1
ATOM 744 N N . LEU A 1 98 ? -9.107 -5.561 1.037 1.00 94.06 98 LEU A N 1
ATOM 745 C CA . LEU A 1 98 ? -8.205 -4.510 0.557 1.00 94.06 98 LEU A CA 1
ATOM 746 C C . LEU A 1 98 ? -6.744 -4.956 0.675 1.00 94.06 98 LEU A C 1
ATOM 748 O O . LEU A 1 98 ? -5.982 -4.832 -0.282 1.00 94.06 98 LEU A O 1
ATOM 752 N N . GLU A 1 99 ? -6.360 -5.501 1.832 1.00 96.44 99 GLU A N 1
ATOM 753 C CA . GLU A 1 99 ? -4.991 -5.952 2.086 1.00 96.44 99 GLU A CA 1
ATOM 754 C C . GLU A 1 99 ? -4.569 -7.080 1.147 1.00 96.44 99 GLU A C 1
ATOM 756 O O . GLU A 1 99 ? -3.497 -6.989 0.556 1.00 96.44 99 GLU A O 1
ATOM 761 N N . VAL A 1 100 ? -5.413 -8.097 0.940 1.00 96.81 100 VAL A N 1
ATOM 762 C CA . VAL A 1 100 ? -5.123 -9.188 -0.011 1.00 96.81 100 VAL A CA 1
ATOM 763 C C . VAL A 1 100 ? -4.862 -8.625 -1.406 1.00 96.81 100 VAL A C 1
ATOM 765 O O . VAL A 1 100 ? -3.852 -8.945 -2.029 1.00 96.81 100 VAL A O 1
ATOM 768 N N . LYS A 1 101 ? -5.716 -7.708 -1.866 1.00 96.25 101 LYS A N 1
ATOM 769 C CA . LYS A 1 101 ? -5.581 -7.117 -3.197 1.00 96.25 101 LYS A CA 1
ATOM 770 C C . LYS A 1 101 ? -4.321 -6.251 -3.337 1.00 96.25 101 LYS A C 1
ATOM 772 O O . LYS A 1 101 ? -3.678 -6.270 -4.384 1.00 96.25 101 LYS A O 1
ATOM 777 N N . ILE A 1 102 ? -3.926 -5.528 -2.288 1.00 96.50 102 ILE A N 1
ATOM 778 C CA . ILE A 1 102 ? -2.676 -4.752 -2.272 1.00 96.50 102 ILE A CA 1
ATOM 779 C C . ILE A 1 102 ? -1.443 -5.677 -2.245 1.00 96.50 102 ILE A C 1
ATOM 781 O O . ILE A 1 102 ? -0.461 -5.408 -2.940 1.00 96.50 102 ILE A O 1
ATOM 785 N N . ILE A 1 103 ? -1.489 -6.787 -1.499 1.00 97.62 103 ILE A N 1
ATOM 786 C CA . ILE A 1 103 ? -0.424 -7.807 -1.486 1.00 97.62 103 ILE A CA 1
ATOM 787 C C . ILE A 1 103 ? -0.234 -8.399 -2.886 1.00 97.62 103 ILE A C 1
ATOM 789 O O . ILE A 1 103 ? 0.903 -8.484 -3.365 1.00 97.62 103 ILE A O 1
ATOM 793 N N . ASP A 1 104 ? -1.330 -8.759 -3.557 1.00 96.94 104 ASP A N 1
ATOM 794 C CA . ASP A 1 104 ? -1.307 -9.308 -4.915 1.00 96.94 104 ASP A CA 1
ATOM 795 C C . ASP A 1 104 ? -0.702 -8.311 -5.910 1.00 96.94 104 ASP A C 1
ATOM 797 O O . ASP A 1 104 ? 0.160 -8.683 -6.714 1.00 96.94 104 ASP A O 1
ATOM 801 N N . PHE A 1 105 ? -1.081 -7.031 -5.809 1.00 96.44 105 PHE A N 1
ATOM 802 C CA . PHE A 1 105 ? -0.506 -5.952 -6.613 1.00 96.44 105 PHE A CA 1
ATOM 803 C C . PHE A 1 105 ? 1.012 -5.877 -6.445 1.00 96.44 105 PHE A C 1
ATOM 805 O O . PHE A 1 105 ? 1.752 -5.971 -7.427 1.00 96.44 105 PHE A O 1
ATOM 812 N N . TYR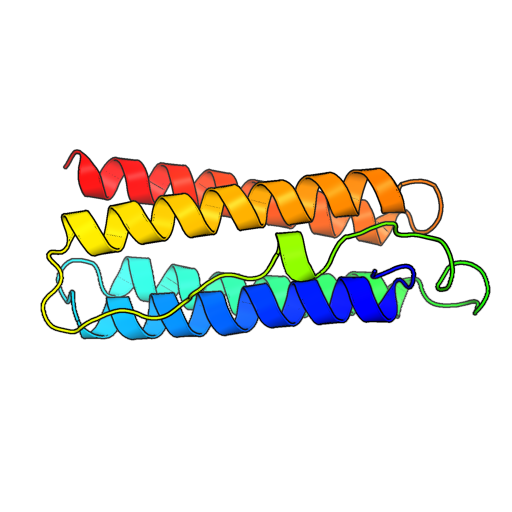 A 1 106 ? 1.490 -5.737 -5.206 1.00 96.75 106 TYR A N 1
ATOM 813 C CA . TYR A 1 106 ? 2.918 -5.584 -4.939 1.00 96.75 106 TYR A CA 1
ATOM 814 C C . TYR A 1 106 ? 3.718 -6.818 -5.337 1.00 96.75 106 TYR A C 1
ATOM 816 O O . TYR A 1 106 ? 4.824 -6.695 -5.868 1.00 96.75 106 TYR A O 1
ATOM 824 N N . THR A 1 107 ? 3.155 -8.005 -5.128 1.00 96.56 107 THR A N 1
ATOM 825 C CA . THR A 1 107 ? 3.788 -9.267 -5.508 1.00 96.56 107 THR A CA 1
ATOM 826 C C . THR A 1 107 ? 3.924 -9.378 -7.022 1.00 96.56 107 THR A C 1
ATOM 828 O O . THR A 1 107 ? 5.015 -9.682 -7.516 1.00 96.56 107 THR A O 1
ATOM 831 N N . LEU A 1 108 ? 2.863 -9.077 -7.776 1.00 94.88 108 LEU A N 1
ATOM 832 C CA . LEU A 1 108 ? 2.898 -9.108 -9.238 1.00 94.88 108 LEU A CA 1
ATOM 833 C C . LEU A 1 108 ? 3.845 -8.042 -9.798 1.00 94.88 108 LEU A C 1
ATOM 835 O O . LEU A 1 108 ? 4.702 -8.341 -10.631 1.00 94.88 108 LEU A O 1
ATOM 839 N N . ALA A 1 109 ? 3.738 -6.809 -9.308 1.00 92.56 109 ALA A N 1
ATOM 840 C CA . ALA A 1 109 ? 4.591 -5.711 -9.738 1.00 92.56 109 ALA A CA 1
ATOM 841 C C . ALA A 1 109 ? 6.074 -6.012 -9.438 1.00 92.56 109 ALA A C 1
ATOM 843 O O . ALA A 1 109 ? 6.960 -5.700 -10.240 1.00 92.56 109 ALA A O 1
ATOM 844 N N . ALA A 1 110 ? 6.365 -6.687 -8.319 1.00 93.00 110 ALA A N 1
ATOM 845 C CA . ALA A 1 110 ? 7.721 -7.107 -7.991 1.00 93.00 110 ALA A CA 1
ATOM 846 C C . ALA A 1 110 ? 8.221 -8.178 -8.955 1.00 93.00 110 ALA A C 1
ATOM 848 O O . ALA A 1 110 ? 9.372 -8.128 -9.368 1.00 93.00 110 ALA A O 1
ATOM 849 N N . GLN A 1 111 ? 7.380 -9.150 -9.321 1.00 92.31 111 GLN A N 1
ATOM 850 C CA . GLN A 1 111 ? 7.736 -10.193 -10.284 1.00 92.31 111 GLN A CA 1
ATOM 851 C C . GLN A 1 111 ? 8.087 -9.610 -11.657 1.00 92.31 111 GLN A C 1
ATOM 853 O O . GLN A 1 111 ? 9.085 -10.030 -12.241 1.00 92.31 111 GLN A O 1
ATOM 858 N N . GLN A 1 112 ? 7.315 -8.633 -12.135 1.00 89.50 112 GLN A N 1
ATOM 859 C CA . GLN A 1 112 ? 7.519 -8.018 -13.450 1.00 89.50 112 GLN A CA 1
ATOM 860 C C . GLN A 1 112 ? 8.767 -7.118 -13.504 1.00 89.50 112 GLN A C 1
ATOM 862 O O . GLN A 1 112 ? 9.494 -7.131 -14.493 1.00 89.50 112 GLN A O 1
ATOM 867 N N . SER A 1 113 ? 9.099 -6.429 -12.407 1.00 86.00 113 SER A N 1
ATOM 868 C CA . SER A 1 113 ? 10.245 -5.504 -12.347 1.00 86.00 113 SER A CA 1
ATOM 869 C C . SER A 1 113 ? 11.608 -6.149 -12.035 1.00 86.00 113 SER A C 1
ATOM 871 O O . SER A 1 113 ? 12.631 -5.460 -12.074 1.00 86.00 113 SER A O 1
ATOM 873 N N . LYS A 1 114 ? 11.671 -7.469 -11.770 1.00 82.75 114 LYS A N 1
ATOM 874 C CA . LYS A 1 114 ? 12.916 -8.181 -11.383 1.00 82.75 114 LYS A CA 1
ATOM 875 C C . LYS A 1 114 ? 14.078 -8.012 -12.359 1.00 82.75 114 LYS A C 1
ATOM 877 O O . LYS A 1 114 ? 15.222 -7.990 -11.919 1.00 82.75 114 LYS A O 1
ATOM 882 N N . GLY A 1 115 ? 13.788 -7.960 -13.657 1.00 72.69 115 GLY A N 1
ATOM 883 C CA . GLY A 1 115 ? 14.807 -7.984 -14.707 1.00 72.69 115 GLY A CA 1
ATOM 884 C C . GLY A 1 115 ? 15.449 -6.634 -15.017 1.00 72.69 115 GLY A C 1
ATOM 885 O O . GLY A 1 115 ? 16.413 -6.612 -15.771 1.00 72.69 115 GLY A O 1
ATOM 886 N N . LEU A 1 116 ? 14.912 -5.532 -14.480 1.00 68.25 116 LEU A N 1
ATOM 887 C CA . LEU A 1 116 ? 15.250 -4.184 -14.951 1.00 68.25 116 LEU A CA 1
ATOM 888 C C . LEU A 1 116 ? 15.743 -3.259 -13.837 1.00 68.25 116 LEU A C 1
ATOM 890 O O . LEU A 1 116 ? 16.625 -2.455 -14.079 1.00 68.25 116 LEU A O 1
ATOM 894 N N . MET A 1 117 ? 15.221 -3.368 -12.610 1.00 71.69 117 MET A N 1
ATOM 895 C CA . MET A 1 117 ? 15.519 -2.387 -11.556 1.00 71.69 117 MET A CA 1
ATOM 896 C C . MET A 1 117 ? 15.673 -3.058 -10.197 1.00 71.69 117 MET A C 1
ATOM 898 O O . MET A 1 117 ? 14.723 -3.052 -9.438 1.00 71.69 117 MET A O 1
ATOM 902 N N . ALA A 1 118 ? 16.829 -3.631 -9.848 1.00 78.56 118 ALA A N 1
ATOM 903 C CA . ALA A 1 118 ? 16.977 -4.529 -8.687 1.00 78.56 118 ALA A CA 1
ATOM 904 C C . ALA A 1 118 ? 16.413 -4.018 -7.337 1.00 78.56 118 ALA A C 1
ATOM 906 O O . ALA A 1 118 ? 15.965 -4.833 -6.526 1.00 78.56 118 ALA A O 1
ATOM 907 N N . ASP A 1 119 ? 16.394 -2.707 -7.083 1.00 85.56 119 ASP A N 1
ATOM 908 C CA . ASP A 1 119 ? 15.905 -2.144 -5.815 1.00 85.56 119 ASP A CA 1
ATOM 909 C C . ASP A 1 119 ? 14.384 -1.933 -5.763 1.00 85.56 119 ASP A C 1
ATOM 911 O O . ASP A 1 119 ? 13.786 -2.042 -4.689 1.00 85.56 119 ASP A O 1
ATOM 915 N N . VAL A 1 120 ? 13.725 -1.742 -6.908 1.00 88.06 120 VAL A N 1
ATOM 916 C CA . VAL A 1 120 ? 12.259 -1.616 -7.011 1.00 88.06 120 VAL A CA 1
ATOM 917 C C . VAL A 1 120 ? 11.505 -2.894 -6.586 1.00 88.06 120 VAL A C 1
ATOM 919 O O . VAL A 1 120 ? 10.676 -2.808 -5.679 1.00 88.06 120 VAL A O 1
ATOM 922 N N . PRO A 1 121 ? 11.788 -4.103 -7.118 1.00 90.81 121 PRO A N 1
ATOM 923 C CA . PRO A 1 121 ? 11.111 -5.331 -6.725 1.00 90.81 121 PRO A CA 1
ATOM 924 C C . PRO A 1 121 ? 11.442 -5.706 -5.279 1.00 90.81 121 PRO A C 1
ATOM 926 O O . PRO A 1 121 ? 10.601 -6.285 -4.595 1.00 90.81 121 PRO A O 1
ATOM 929 N N . ARG A 1 122 ? 12.633 -5.350 -4.770 1.00 92.31 122 ARG A N 1
AT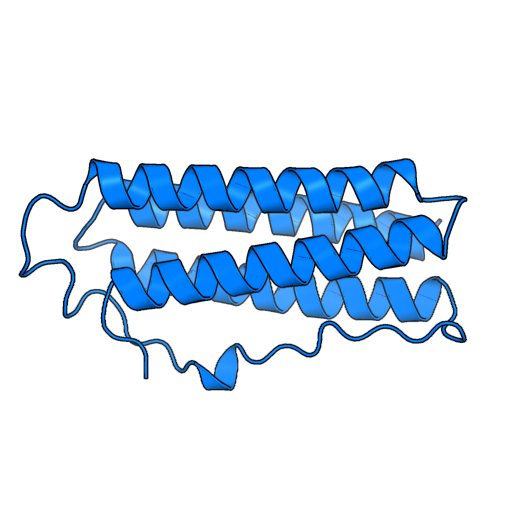OM 930 C CA . ARG A 1 122 ? 12.971 -5.518 -3.346 1.00 92.31 122 ARG A CA 1
ATOM 931 C C . ARG A 1 122 ? 12.083 -4.646 -2.467 1.00 92.31 122 ARG A C 1
ATOM 933 O O . ARG A 1 122 ? 11.554 -5.142 -1.473 1.00 92.31 122 ARG A O 1
ATOM 940 N N . ALA A 1 123 ? 11.900 -3.377 -2.832 1.00 93.94 123 ALA A N 1
ATOM 941 C CA . ALA A 1 123 ? 11.005 -2.477 -2.117 1.00 93.94 123 ALA A CA 1
ATOM 942 C C . ALA A 1 123 ? 9.555 -2.977 -2.163 1.00 93.94 123 ALA A C 1
ATOM 944 O O . ALA A 1 123 ? 8.911 -3.041 -1.118 1.00 93.94 123 ALA A O 1
ATOM 945 N N . PHE A 1 124 ? 9.071 -3.411 -3.329 1.00 95.06 124 PHE A N 1
ATOM 946 C CA . PHE A 1 124 ? 7.715 -3.944 -3.478 1.00 95.06 124 PHE A CA 1
ATOM 947 C C . PHE A 1 124 ? 7.490 -5.201 -2.629 1.00 95.06 124 PHE A C 1
ATOM 949 O O . PHE A 1 124 ? 6.507 -5.268 -1.901 1.00 95.06 124 PHE A O 1
ATOM 956 N N . LEU A 1 125 ? 8.418 -6.166 -2.635 1.00 96.62 125 LEU A N 1
ATOM 957 C CA . LEU A 1 125 ? 8.311 -7.364 -1.788 1.00 96.62 125 LEU A CA 1
ATOM 958 C C . LEU A 1 125 ? 8.373 -7.034 -0.293 1.00 96.62 125 LEU A C 1
ATOM 960 O O . LEU A 1 125 ? 7.686 -7.663 0.510 1.00 96.62 125 LEU A O 1
ATOM 964 N N . ALA A 1 126 ? 9.198 -6.060 0.098 1.00 96.69 126 ALA A N 1
ATOM 965 C CA . ALA A 1 126 ? 9.254 -5.608 1.483 1.00 96.69 126 ALA A CA 1
ATOM 966 C C . ALA A 1 126 ? 7.926 -4.972 1.922 1.00 96.69 126 ALA A C 1
ATOM 968 O O . ALA A 1 126 ? 7.498 -5.179 3.055 1.00 96.69 126 ALA A O 1
ATOM 969 N N . ILE A 1 127 ? 7.274 -4.223 1.030 1.00 97.94 127 ILE A N 1
ATOM 970 C CA . ILE A 1 127 ? 5.962 -3.625 1.278 1.00 97.94 127 ILE A CA 1
ATOM 971 C C . ILE A 1 127 ? 4.876 -4.709 1.324 1.00 97.94 127 ILE A C 1
ATOM 973 O O . ILE A 1 127 ? 4.129 -4.744 2.299 1.00 97.94 127 ILE A O 1
ATOM 977 N N . ALA A 1 128 ? 4.851 -5.656 0.378 1.00 98.00 128 ALA A N 1
ATOM 978 C CA . ALA A 1 128 ? 3.922 -6.793 0.389 1.00 98.00 128 ALA A CA 1
ATOM 979 C C . ALA A 1 128 ? 3.942 -7.535 1.738 1.00 98.00 128 ALA A C 1
ATOM 981 O O . ALA A 1 128 ? 2.898 -7.733 2.350 1.00 98.00 128 ALA A O 1
ATOM 982 N N . ARG A 1 129 ? 5.136 -7.824 2.274 1.00 97.94 129 ARG A N 1
ATOM 983 C CA . ARG A 1 129 ? 5.291 -8.446 3.603 1.00 97.94 129 ARG A CA 1
ATOM 984 C C . ARG A 1 129 ? 4.694 -7.620 4.742 1.00 97.94 129 ARG A C 1
ATOM 986 O O . ARG A 1 129 ? 4.120 -8.177 5.669 1.00 97.94 129 ARG A O 1
ATOM 993 N N . ARG A 1 130 ? 4.791 -6.287 4.692 1.00 97.56 130 ARG A N 1
ATOM 994 C CA . ARG A 1 130 ? 4.154 -5.425 5.705 1.00 97.56 130 ARG A CA 1
ATOM 995 C C . ARG A 1 130 ? 2.632 -5.493 5.634 1.00 97.56 130 ARG A C 1
ATOM 997 O O . ARG A 1 130 ? 1.983 -5.427 6.677 1.00 97.56 130 ARG A O 1
ATOM 1004 N N . HIS A 1 131 ? 2.075 -5.623 4.434 1.00 98.00 131 HIS A N 1
ATOM 1005 C CA . HIS A 1 131 ? 0.644 -5.846 4.250 1.00 98.00 131 HIS A CA 1
ATOM 1006 C C . HIS A 1 131 ? 0.224 -7.245 4.727 1.00 98.00 131 HIS A C 1
ATOM 1008 O O . HIS A 1 131 ? -0.790 -7.364 5.406 1.00 98.00 131 HIS A O 1
ATOM 1014 N N . GLU A 1 132 ? 1.031 -8.291 4.512 1.00 97.81 132 GLU A N 1
ATOM 1015 C CA . GLU A 1 132 ? 0.795 -9.633 5.086 1.00 97.81 132 GLU A CA 1
ATOM 1016 C C . GLU A 1 132 ? 0.785 -9.608 6.629 1.00 97.81 132 GLU A C 1
ATOM 1018 O O . GLU A 1 132 ? -0.113 -10.159 7.281 1.00 97.81 132 GLU A O 1
ATOM 1023 N N . ASP A 1 133 ? 1.746 -8.902 7.233 1.00 97.06 133 ASP A N 1
ATOM 1024 C CA . ASP A 1 133 ? 1.800 -8.693 8.682 1.00 97.06 133 ASP A CA 1
ATOM 1025 C C . ASP A 1 133 ? 0.563 -7.932 9.183 1.00 97.06 133 ASP A C 1
ATOM 1027 O O . ASP A 1 133 ? 0.015 -8.236 10.250 1.00 97.06 133 ASP A O 1
ATOM 1031 N N . ARG A 1 134 ? 0.103 -6.930 8.423 1.00 96.81 134 ARG A N 1
ATOM 1032 C CA . ARG A 1 134 ? -1.106 -6.161 8.737 1.00 96.81 134 ARG A CA 1
ATOM 1033 C C . ARG A 1 134 ? -2.362 -7.017 8.622 1.00 96.81 134 ARG A C 1
ATOM 1035 O O . ARG A 1 134 ? -3.174 -6.994 9.543 1.00 96.81 134 ARG A O 1
ATOM 1042 N N . LEU A 1 135 ? -2.492 -7.810 7.564 1.00 96.38 135 LEU A N 1
ATOM 1043 C CA . LEU A 1 135 ? -3.589 -8.753 7.367 1.00 96.38 135 LEU A CA 1
ATOM 1044 C C . LEU A 1 135 ? -3.695 -9.714 8.556 1.00 96.38 135 LEU A C 1
ATOM 1046 O O . LEU A 1 135 ? -4.775 -9.886 9.121 1.00 96.38 135 LEU A O 1
ATOM 1050 N N . THR A 1 136 ? -2.562 -10.247 9.017 1.00 95.69 136 THR A N 1
ATOM 1051 C CA . THR A 1 136 ? -2.501 -11.099 10.216 1.00 95.69 136 THR A CA 1
ATOM 1052 C C . THR A 1 136 ? -2.975 -10.358 11.472 1.00 95.69 136 THR A C 1
ATOM 1054 O O . THR A 1 136 ? -3.683 -10.922 12.308 1.00 95.69 136 THR A O 1
ATOM 1057 N N . LYS A 1 137 ? -2.614 -9.076 11.631 1.00 94.94 137 LYS A N 1
ATOM 1058 C CA . LYS A 1 137 ? -3.104 -8.247 12.747 1.00 94.94 137 LYS A CA 1
ATOM 1059 C C . LYS A 1 137 ? -4.614 -8.017 12.661 1.00 94.94 137 LYS A C 1
ATOM 1061 O O . LYS A 1 137 ? -5.278 -8.128 13.685 1.00 94.94 137 LYS A O 1
ATOM 1066 N N . ILE A 1 138 ? -5.157 -7.746 11.475 1.00 93.69 138 ILE A N 1
ATOM 1067 C CA . ILE A 1 138 ? -6.600 -7.553 11.266 1.00 93.69 138 ILE A CA 1
ATOM 1068 C C . ILE A 1 138 ? -7.368 -8.839 11.585 1.00 93.69 138 ILE A C 1
ATOM 1070 O O . ILE A 1 138 ? -8.350 -8.792 12.319 1.00 93.69 138 ILE A O 1
ATOM 1074 N N . GLN A 1 139 ? -6.883 -9.998 11.133 1.00 92.44 139 GLN A N 1
ATOM 1075 C CA . GLN A 1 139 ? -7.486 -11.299 11.452 1.00 92.44 139 GLN A CA 1
ATOM 1076 C C . GLN A 1 139 ? -7.585 -11.540 12.964 1.00 92.44 139 GLN A C 1
ATOM 1078 O O . GLN A 1 139 ? -8.595 -12.046 13.449 1.00 92.44 139 GLN A O 1
ATOM 1083 N N . ARG A 1 140 ? -6.563 -11.132 13.727 1.00 90.31 140 ARG A N 1
ATOM 1084 C CA . ARG A 1 140 ? -6.587 -11.213 15.195 1.00 90.31 140 ARG A CA 1
ATOM 1085 C C . ARG A 1 140 ? -7.604 -10.269 15.834 1.00 90.31 140 ARG A C 1
ATOM 1087 O O . ARG A 1 140 ? -8.132 -10.616 16.879 1.00 90.31 140 ARG A O 1
ATOM 1094 N N . LEU A 1 141 ? -7.876 -9.112 15.227 1.00 86.94 141 LEU A N 1
ATOM 1095 C CA . LEU A 1 141 ? -8.916 -8.190 15.702 1.00 86.94 141 LEU A CA 1
ATOM 1096 C C . LEU A 1 141 ? -10.330 -8.733 15.444 1.00 86.94 141 LEU A C 1
ATOM 1098 O O . LEU A 1 141 ? -11.228 -8.452 16.222 1.00 86.94 141 LEU A O 1
ATOM 1102 N N . VAL A 1 142 ? -10.531 -9.515 14.377 1.00 82.12 142 VAL A N 1
ATOM 1103 C CA . VAL A 1 142 ? -11.835 -10.128 14.053 1.00 82.12 142 VAL A CA 1
ATOM 1104 C C . VAL A 1 142 ? -12.153 -11.331 14.948 1.00 82.12 142 VAL A C 1
ATOM 1106 O O . VAL A 1 142 ? -13.317 -11.576 15.246 1.00 82.12 142 VAL A O 1
ATOM 1109 N N . GLY A 1 143 ? -11.137 -12.103 15.347 1.00 67.94 143 GLY A N 1
ATOM 1110 C CA . GLY A 1 143 ? -11.299 -13.297 16.188 1.00 67.94 143 GLY A CA 1
ATOM 1111 C C . GLY A 1 143 ? -11.141 -13.067 17.696 1.00 67.94 143 GLY A C 1
ATOM 1112 O O . GLY A 1 143 ? -11.112 -14.053 18.434 1.00 67.94 143 GLY A O 1
ATOM 1113 N N . GLY A 1 144 ? -10.957 -11.815 18.124 1.00 55.69 144 GLY A N 1
ATOM 1114 C CA . GLY A 1 144 ? -10.752 -11.411 19.520 1.00 55.69 144 GLY A CA 1
ATOM 1115 C C . GLY A 1 144 ? -12.005 -10.897 20.211 1.00 55.69 144 GLY A C 1
ATOM 1116 O O . GLY A 1 144 ? -13.002 -10.609 19.516 1.00 55.69 144 GLY A O 1
#

Foldseek 3Di:
DDFFPVVLLVLLLVLLQLQLVLLCVVLVLPVVCNVVSNVSSVVSVVLNVLLVCLCVVFPPDDPLGGGLDDDDSVLLDAPSDDDSPDDPLRSLVSLLVSLVSLLVSLQRSLVSNVVRRPSNSVSSNVVSVVSVVSSVVSVVVNVD

Sequence (144 aa):
MITTASAAIGLARRLEEESAGFYQALSKHYPEHAATLAAFASDNRKNVQQIERAYYGVISDALEGCFAFNLDEAAWEIDFSHSSGQSVAQALARAMELEVKIIDFYTLAAQQSKGLMADVPRAFLAIARRHEDRLTKIQRLVGG